Protein AF-A0A6B3EDQ1-F1 (afdb_monomer_lite)

Structure (mmCIF, N/CA/C/O backbone):
data_AF-A0A6B3EDQ1-F1
#
_entry.id   AF-A0A6B3EDQ1-F1
#
loop_
_atom_site.group_PDB
_atom_site.id
_atom_site.type_symbol
_atom_site.label_atom_id
_atom_site.label_alt_id
_atom_site.label_comp_id
_atom_site.label_asym_id
_atom_site.label_entity_id
_atom_site.label_seq_id
_atom_site.pdbx_PDB_ins_code
_atom_site.Cartn_x
_atom_site.Cartn_y
_atom_site.Cartn_z
_atom_site.occupancy
_atom_site.B_iso_or_equiv
_atom_site.auth_seq_id
_atom_site.auth_comp_id
_atom_site.auth_asym_id
_atom_site.auth_atom_id
_atom_site.pdbx_PDB_model_num
ATOM 1 N N . LEU A 1 1 ? -8.071 -18.255 2.597 1.00 83.38 1 LEU A N 1
ATOM 2 C CA . LEU A 1 1 ? -8.501 -16.974 3.202 1.00 83.38 1 LEU A CA 1
ATOM 3 C C . LEU A 1 1 ? -9.876 -16.562 2.682 1.00 83.38 1 LEU A C 1
ATOM 5 O O . LEU A 1 1 ? -10.800 -16.502 3.484 1.00 83.38 1 LEU A O 1
ATOM 9 N N . ASP A 1 2 ? -10.050 -16.434 1.362 1.00 86.31 2 ASP A N 1
ATOM 10 C CA . ASP A 1 2 ? -11.324 -16.039 0.723 1.00 86.31 2 ASP A CA 1
ATOM 11 C C . ASP A 1 2 ? -12.535 -16.873 1.160 1.00 86.31 2 ASP A C 1
ATOM 13 O O . ASP A 1 2 ? -13.516 -16.336 1.665 1.00 86.31 2 ASP A O 1
ATOM 17 N N . ALA A 1 3 ? -12.442 -18.205 1.060 1.00 88.69 3 ALA A N 1
ATOM 18 C CA . ALA A 1 3 ? -13.527 -19.121 1.434 1.00 88.69 3 ALA A CA 1
ATOM 19 C C . ALA A 1 3 ? -13.921 -19.057 2.924 1.00 88.69 3 ALA A C 1
ATOM 21 O O . ALA A 1 3 ? -14.949 -19.600 3.319 1.00 88.69 3 ALA A O 1
ATOM 22 N N . LYS A 1 4 ? -13.088 -18.432 3.763 1.00 91.50 4 LYS A N 1
ATOM 23 C CA . LYS A 1 4 ? -13.333 -18.237 5.196 1.00 91.50 4 LYS A CA 1
ATOM 24 C C . LYS A 1 4 ? -13.640 -16.779 5.547 1.00 91.50 4 LYS A C 1
ATOM 26 O O . LYS A 1 4 ? -13.808 -16.480 6.722 1.00 91.50 4 LYS A O 1
ATOM 31 N N . GLY A 1 5 ? -13.710 -15.884 4.558 1.00 87.56 5 GLY A N 1
ATOM 32 C CA . GLY A 1 5 ? -13.986 -14.463 4.770 1.00 87.56 5 GLY A CA 1
ATOM 33 C C . GLY A 1 5 ? -12.931 -13.741 5.612 1.00 87.56 5 GLY A C 1
ATOM 34 O O . GLY A 1 5 ? -13.238 -12.713 6.209 1.00 87.56 5 GLY A O 1
ATOM 35 N N . ALA A 1 6 ? -11.712 -14.282 5.696 1.00 90.56 6 ALA A N 1
ATOM 36 C CA . ALA A 1 6 ? -10.623 -13.634 6.416 1.00 90.56 6 ALA A CA 1
ATOM 37 C C . ALA A 1 6 ? -10.182 -12.369 5.664 1.00 90.56 6 ALA A C 1
ATOM 39 O O . ALA A 1 6 ? -10.028 -12.411 4.444 1.00 90.56 6 ALA A O 1
ATOM 40 N N . ALA A 1 7 ? -9.965 -11.268 6.387 1.00 92.62 7 ALA A N 1
ATOM 41 C CA . ALA A 1 7 ? -9.366 -10.058 5.829 1.00 92.62 7 ALA A CA 1
ATOM 42 C C . ALA A 1 7 ? -7.849 -10.246 5.691 1.00 92.62 7 ALA A C 1
ATOM 44 O O . ALA A 1 7 ? -7.201 -10.713 6.627 1.00 92.62 7 ALA A O 1
ATOM 45 N N . TYR A 1 8 ? -7.299 -9.897 4.532 1.00 94.31 8 TYR A N 1
ATOM 46 C CA . TYR A 1 8 ? -5.865 -9.935 4.256 1.00 94.31 8 TYR A CA 1
ATOM 47 C C . TYR A 1 8 ? -5.515 -8.933 3.153 1.00 94.31 8 TYR A C 1
ATOM 49 O O . TYR A 1 8 ? -6.356 -8.613 2.313 1.00 94.31 8 TYR A O 1
ATOM 57 N N . SER A 1 9 ? -4.268 -8.475 3.161 1.00 95.75 9 SER A N 1
ATOM 58 C CA . SER A 1 9 ? -3.612 -7.781 2.053 1.00 95.75 9 SER A CA 1
ATOM 59 C C . SER A 1 9 ? -2.452 -8.641 1.541 1.00 95.75 9 SER A C 1
ATOM 61 O O . SER A 1 9 ? -2.037 -9.594 2.204 1.00 95.75 9 SER A O 1
ATOM 63 N N . VAL A 1 10 ? -1.954 -8.332 0.346 1.00 96.25 10 VAL A N 1
ATOM 64 C CA . VAL A 1 10 ? -0.761 -8.955 -0.244 1.00 96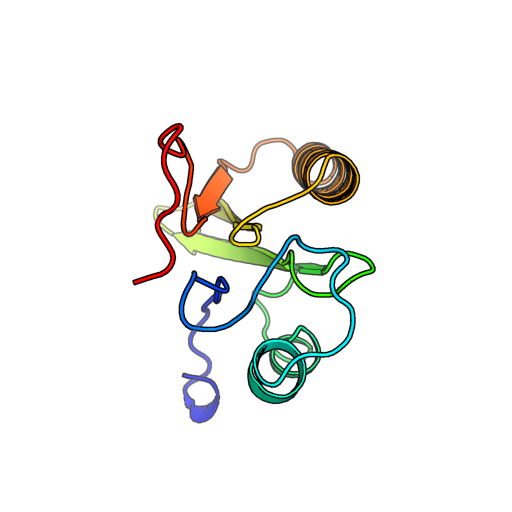.25 10 VAL A CA 1
ATOM 65 C C . VAL A 1 10 ? 0.096 -7.837 -0.828 1.00 96.25 10 VAL A C 1
ATOM 67 O O . VAL A 1 10 ? -0.443 -6.840 -1.308 1.00 96.25 10 VAL A O 1
ATOM 70 N N . VAL A 1 11 ? 1.409 -8.007 -0.746 1.00 96.88 11 VAL A N 1
ATOM 71 C CA . VAL A 1 11 ? 2.426 -7.122 -1.317 1.00 96.88 11 VAL A CA 1
ATOM 72 C C . VAL A 1 11 ? 3.269 -7.961 -2.272 1.00 96.88 11 VAL A C 1
ATOM 74 O O . VAL A 1 11 ? 3.583 -9.104 -1.938 1.00 96.88 11 VAL A O 1
ATOM 77 N N . ALA A 1 12 ? 3.612 -7.415 -3.440 1.00 96.25 12 ALA A N 1
ATOM 78 C CA . ALA A 1 12 ? 4.586 -8.038 -4.329 1.00 96.25 12 ALA A CA 1
ATOM 79 C C . ALA A 1 12 ? 5.987 -7.870 -3.739 1.00 96.25 12 ALA A C 1
ATOM 81 O O . ALA A 1 12 ? 6.303 -6.793 -3.233 1.00 96.25 12 ALA A O 1
ATOM 82 N N . GLY A 1 13 ? 6.811 -8.910 -3.814 1.00 94.81 13 GLY A N 1
ATOM 83 C CA . GLY A 1 13 ? 8.233 -8.851 -3.490 1.00 94.81 13 GLY A CA 1
ATOM 84 C C . GLY A 1 13 ? 9.137 -9.064 -4.696 1.00 94.81 13 GLY A C 1
ATOM 85 O O . GLY A 1 13 ? 8.671 -9.210 -5.831 1.00 94.81 13 GLY A O 1
ATOM 86 N N . ASN A 1 14 ? 10.438 -9.152 -4.423 1.00 92.81 14 ASN A N 1
ATOM 87 C CA . ASN A 1 14 ? 11.468 -9.344 -5.441 1.00 92.81 14 ASN A CA 1
ATOM 88 C C . ASN A 1 14 ? 11.330 -10.600 -6.297 1.00 92.81 14 ASN A C 1
ATOM 90 O O . ASN A 1 14 ? 11.649 -10.601 -7.483 1.00 92.81 14 ASN A O 1
ATOM 94 N N . HIS A 1 15 ? 10.761 -11.651 -5.721 1.00 94.62 15 HIS A N 1
ATOM 95 C CA . HIS A 1 15 ? 10.496 -12.900 -6.426 1.00 94.62 15 HIS A CA 1
ATOM 96 C C . HIS A 1 15 ? 9.149 -12.935 -7.171 1.00 94.62 15 HIS A C 1
ATOM 98 O O . HIS A 1 15 ? 8.883 -13.899 -7.890 1.00 94.62 15 HIS A O 1
ATOM 104 N N . ASP A 1 16 ? 8.293 -11.918 -7.025 1.00 95.94 16 ASP A N 1
ATOM 105 C CA . ASP A 1 16 ? 6.985 -11.860 -7.694 1.00 95.94 16 ASP A CA 1
ATOM 106 C C . ASP A 1 16 ? 7.007 -11.027 -8.983 1.00 95.94 16 ASP A C 1
ATOM 108 O O . ASP A 1 16 ? 6.229 -11.277 -9.913 1.00 95.94 16 ASP A O 1
ATOM 112 N N . VAL A 1 17 ? 7.846 -9.988 -9.016 1.00 95.31 17 VAL A N 1
ATOM 113 C CA . VAL A 1 17 ? 7.845 -8.932 -10.037 1.00 95.31 17 VAL A CA 1
ATOM 114 C C . VAL A 1 17 ? 9.252 -8.371 -10.253 1.00 95.31 17 VAL A C 1
ATOM 116 O O . VAL A 1 17 ? 10.144 -8.605 -9.457 1.00 95.31 17 VAL A O 1
ATOM 119 N N . THR A 1 18 ? 9.447 -7.592 -11.320 1.00 92.62 18 THR A N 1
ATOM 120 C CA . THR A 1 18 ? 10.695 -6.860 -11.610 1.00 92.62 18 THR A CA 1
ATOM 121 C C . THR A 1 18 ? 10.405 -5.382 -11.866 1.00 92.62 18 THR A C 1
ATOM 123 O O . THR A 1 18 ? 9.361 -5.060 -12.432 1.00 92.62 18 THR A O 1
ATOM 126 N N . GLY A 1 19 ? 11.333 -4.477 -11.552 1.00 93.12 19 GLY A N 1
ATOM 127 C CA . GLY A 1 19 ? 11.148 -3.034 -11.780 1.00 93.12 19 GLY A CA 1
ATOM 128 C C . GLY A 1 19 ? 10.287 -2.377 -10.699 1.00 93.12 19 GLY A C 1
ATOM 129 O O . GLY A 1 19 ? 10.326 -2.810 -9.553 1.00 93.12 19 GLY A O 1
ATOM 130 N N . ASP A 1 20 ? 9.490 -1.370 -11.053 1.00 94.81 20 ASP A N 1
ATOM 131 C CA . ASP A 1 20 ? 8.637 -0.581 -10.143 1.00 94.81 20 ASP A CA 1
ATOM 132 C C . ASP A 1 20 ? 7.134 -0.745 -10.432 1.00 94.81 20 ASP A C 1
ATOM 134 O O . ASP A 1 20 ? 6.744 -1.438 -11.375 1.00 94.81 20 ASP A O 1
ATOM 138 N N . ASP A 1 21 ? 6.272 -0.129 -9.624 1.00 96.50 21 ASP A N 1
ATOM 139 C CA . ASP A 1 21 ? 4.811 -0.251 -9.745 1.00 96.50 21 ASP A CA 1
ATOM 140 C C . ASP A 1 21 ? 4.212 0.221 -11.093 1.00 96.50 21 ASP A C 1
ATOM 142 O O . ASP A 1 21 ? 3.010 0.069 -11.319 1.00 96.50 21 ASP A O 1
ATOM 146 N N . THR A 1 22 ? 5.023 0.707 -12.040 1.00 97.00 22 THR A N 1
ATOM 147 C CA . THR A 1 22 ? 4.608 1.073 -13.404 1.00 97.00 22 THR A CA 1
ATOM 148 C C . THR A 1 22 ? 4.824 -0.032 -14.445 1.00 97.00 22 THR A C 1
ATOM 150 O O . THR A 1 22 ? 4.409 0.117 -15.597 1.00 97.00 22 THR A O 1
ATOM 153 N N . ARG A 1 23 ? 5.385 -1.180 -14.043 1.00 96.19 23 ARG A N 1
ATOM 154 C CA . ARG A 1 23 ? 5.780 -2.326 -14.894 1.00 96.19 23 ARG A CA 1
ATOM 155 C C . ARG A 1 23 ? 4.680 -3.000 -15.739 1.00 96.19 23 ARG A C 1
ATOM 157 O O . ARG A 1 23 ? 4.972 -3.924 -16.494 1.00 96.19 23 ARG A O 1
ATOM 164 N N . GLY A 1 24 ? 3.420 -2.579 -15.637 1.00 97.06 24 GLY A N 1
ATOM 165 C CA . GLY A 1 24 ? 2.305 -3.153 -16.399 1.00 97.06 24 GLY A CA 1
ATOM 166 C C . GLY A 1 24 ? 1.786 -4.478 -15.830 1.00 97.06 24 GLY A C 1
ATOM 167 O O . GLY A 1 24 ? 1.868 -4.714 -14.629 1.00 97.06 24 GLY A O 1
ATOM 168 N N . ASP A 1 25 ? 1.188 -5.329 -16.670 1.00 96.75 25 ASP A N 1
ATOM 169 C CA . ASP A 1 25 ? 0.554 -6.586 -16.238 1.00 96.75 25 ASP A CA 1
ATOM 170 C C . ASP A 1 25 ? 1.583 -7.672 -15.875 1.00 96.75 25 ASP A C 1
ATOM 172 O O . ASP A 1 25 ? 2.509 -7.952 -16.634 1.00 96.75 25 ASP A O 1
ATOM 176 N N . THR A 1 26 ? 1.383 -8.342 -14.738 1.00 97.94 26 THR A N 1
ATOM 177 C CA . THR A 1 26 ? 2.257 -9.417 -14.237 1.00 97.94 2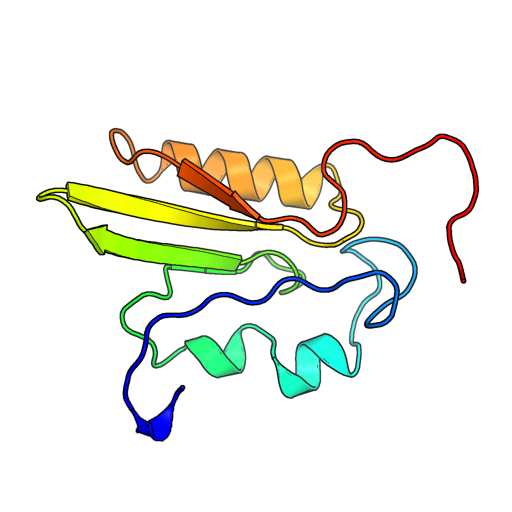6 THR A CA 1
ATOM 178 C C . THR A 1 26 ? 1.449 -10.637 -13.792 1.00 97.94 26 THR A C 1
ATOM 180 O O . THR A 1 26 ? 0.256 -10.526 -13.486 1.00 97.94 26 THR A O 1
ATOM 183 N N . PRO A 1 27 ? 2.075 -11.828 -13.693 1.00 97.69 27 PRO A N 1
ATOM 184 C CA . PRO A 1 27 ? 1.455 -12.978 -13.036 1.00 97.69 27 PRO A CA 1
ATOM 185 C C . PRO A 1 27 ? 0.938 -12.658 -11.624 1.00 97.69 27 PRO A C 1
ATOM 187 O O . PRO A 1 27 ? -0.141 -13.134 -11.260 1.00 97.69 27 PRO A O 1
ATOM 190 N N . TYR A 1 28 ? 1.650 -11.806 -10.876 1.00 97.56 28 TYR A N 1
ATOM 191 C CA . TYR A 1 28 ? 1.210 -11.279 -9.584 1.00 97.56 28 TYR A CA 1
ATOM 192 C C . TYR A 1 28 ? -0.164 -10.595 -9.693 1.00 97.56 28 TYR A C 1
ATOM 194 O O . TYR A 1 28 ? -1.127 -11.061 -9.080 1.00 97.56 28 TYR A O 1
ATOM 202 N N . LEU A 1 29 ? -0.320 -9.572 -10.548 1.00 97.56 29 LEU A N 1
ATOM 203 C CA . LEU A 1 29 ? -1.603 -8.863 -10.698 1.00 97.56 29 LEU A CA 1
ATOM 204 C C . LEU A 1 29 ? -2.739 -9.766 -11.186 1.00 97.56 29 LEU A C 1
ATOM 206 O O . LEU A 1 29 ? -3.885 -9.625 -10.745 1.00 97.56 29 LEU A O 1
ATOM 210 N N . ARG A 1 30 ? -2.451 -10.716 -12.080 1.00 97.06 30 ARG A N 1
ATOM 211 C CA . ARG A 1 30 ? -3.469 -11.661 -12.563 1.00 97.06 30 ARG A CA 1
ATOM 212 C C . ARG A 1 30 ? -3.959 -12.612 -11.467 1.00 97.06 30 ARG A C 1
ATOM 214 O O . ARG A 1 30 ? -5.114 -13.028 -11.519 1.00 97.06 30 ARG A O 1
ATOM 221 N N . THR A 1 31 ? -3.122 -12.921 -10.477 1.00 95.31 31 THR A N 1
ATOM 222 C CA . THR A 1 31 ? -3.409 -13.931 -9.442 1.00 95.31 31 THR A CA 1
ATOM 223 C C . THR A 1 31 ? -3.923 -13.321 -8.136 1.00 95.31 31 THR A C 1
ATOM 225 O O . THR A 1 31 ? -4.877 -13.827 -7.529 1.00 95.31 31 THR A O 1
ATOM 228 N N . VAL A 1 32 ? -3.289 -12.238 -7.691 1.00 94.81 32 VAL A N 1
ATOM 229 C CA . VAL A 1 32 ? -3.530 -11.584 -6.395 1.00 94.81 32 VAL A CA 1
ATOM 230 C C . VAL A 1 32 ? -3.776 -10.079 -6.517 1.00 94.81 32 VAL A C 1
ATOM 232 O O . VAL A 1 32 ? -3.831 -9.388 -5.507 1.00 94.81 32 VAL A O 1
ATOM 235 N N . GLY A 1 33 ? -3.999 -9.563 -7.729 1.00 95.69 33 GLY A N 1
ATOM 236 C CA . GLY A 1 33 ? -4.354 -8.161 -7.933 1.00 95.69 33 GLY A CA 1
ATOM 237 C C . GLY A 1 33 ? -5.755 -7.778 -7.418 1.00 95.69 33 GLY A C 1
ATOM 238 O O . GLY A 1 33 ? -6.540 -8.628 -6.976 1.00 95.69 33 GLY A O 1
ATOM 239 N N . PRO A 1 34 ? -6.133 -6.492 -7.547 1.00 96.69 34 PRO A N 1
ATOM 240 C CA . PRO A 1 34 ? -7.296 -5.891 -6.882 1.00 96.69 34 PRO A CA 1
ATOM 241 C C . PRO A 1 34 ? -8.631 -6.596 -7.134 1.00 96.69 34 PRO A C 1
ATOM 243 O O . PRO A 1 34 ? -9.497 -6.630 -6.261 1.00 96.69 34 PRO A O 1
ATOM 246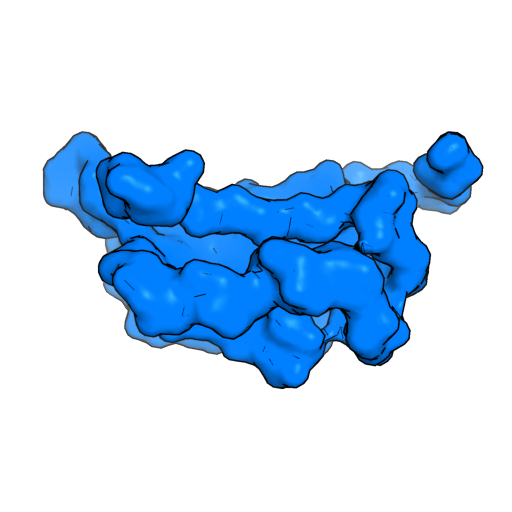 N N . ARG A 1 35 ? -8.798 -7.216 -8.313 1.00 94.94 35 ARG A N 1
ATOM 247 C CA . ARG A 1 35 ? -10.006 -7.982 -8.669 1.00 94.94 35 ARG A CA 1
ATOM 248 C C . ARG A 1 35 ? -10.363 -9.029 -7.614 1.00 94.94 35 ARG A C 1
ATOM 250 O O . ARG A 1 35 ? -11.548 -9.215 -7.334 1.00 94.94 35 ARG A O 1
ATOM 257 N N . ARG A 1 36 ? -9.358 -9.653 -6.993 1.00 93.75 36 ARG A N 1
ATOM 258 C CA . ARG A 1 36 ? -9.529 -10.654 -5.934 1.00 93.75 36 ARG A CA 1
ATOM 259 C C . ARG A 1 36 ? -10.212 -10.088 -4.686 1.00 93.75 36 ARG A C 1
ATOM 261 O O . ARG A 1 36 ? -10.987 -10.788 -4.042 1.00 93.75 36 ARG A O 1
ATOM 268 N N . PHE A 1 37 ? -9.970 -8.815 -4.384 1.00 95.31 37 PHE A N 1
ATOM 269 C CA . PHE A 1 37 ? -10.435 -8.150 -3.168 1.00 95.31 37 PHE A CA 1
ATOM 270 C C . PHE A 1 37 ? -11.759 -7.401 -3.334 1.00 95.31 37 PHE A C 1
ATOM 272 O O . PHE A 1 37 ? -12.332 -6.971 -2.342 1.00 95.31 37 PHE A O 1
ATOM 279 N N . THR A 1 38 ? -12.311 -7.301 -4.547 1.00 91.31 38 THR A N 1
ATOM 280 C CA . THR A 1 38 ? -13.569 -6.568 -4.823 1.00 91.31 38 THR A CA 1
ATOM 281 C C . THR A 1 38 ? -14.772 -7.011 -3.981 1.00 91.31 38 THR A C 1
ATOM 283 O O . THR A 1 38 ? -15.715 -6.246 -3.804 1.00 91.31 38 THR A O 1
ATOM 286 N N . ARG A 1 39 ? -14.757 -8.243 -3.454 1.00 92.06 39 ARG A N 1
ATOM 287 C CA . ARG A 1 39 ? -15.797 -8.787 -2.560 1.00 92.06 39 ARG A CA 1
ATOM 288 C C . ARG A 1 39 ? -15.401 -8.786 -1.081 1.00 92.06 39 ARG A C 1
ATOM 290 O O . ARG A 1 39 ? -16.215 -9.154 -0.234 1.00 92.06 39 ARG A O 1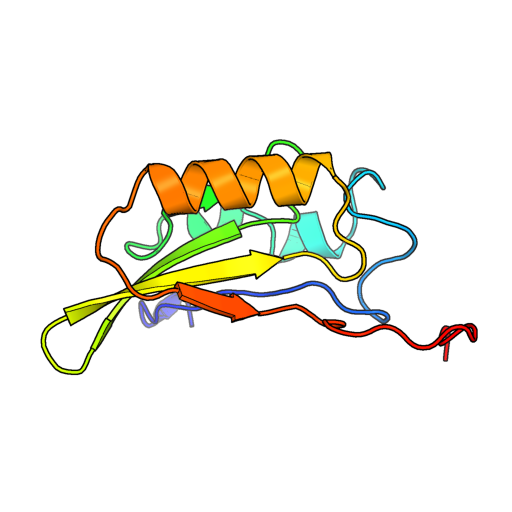
ATOM 297 N N . ALA A 1 40 ? -14.162 -8.426 -0.757 1.00 94.44 40 ALA A N 1
ATOM 298 C CA . ALA A 1 40 ? -13.679 -8.381 0.612 1.00 94.44 40 ALA A CA 1
ATOM 299 C C . ALA A 1 40 ? -14.197 -7.114 1.299 1.00 94.44 40 ALA A C 1
ATOM 301 O O . ALA A 1 40 ? -13.983 -6.005 0.823 1.00 94.44 40 ALA A O 1
ATOM 302 N N . LYS A 1 41 ? -14.830 -7.271 2.467 1.00 94.44 41 LYS A N 1
ATOM 303 C CA . LYS A 1 41 ? -15.315 -6.133 3.272 1.00 94.44 41 LYS A CA 1
ATOM 304 C C . LYS A 1 41 ? -14.192 -5.207 3.743 1.00 94.44 41 LYS A C 1
ATOM 306 O O . LYS A 1 41 ? -14.465 -4.070 4.104 1.00 94.44 41 LYS A O 1
ATOM 311 N N . SER A 1 42 ? -12.964 -5.718 3.797 1.00 96.56 42 SER A N 1
ATOM 312 C CA . SER A 1 42 ? -11.790 -4.939 4.165 1.00 96.56 42 SER A CA 1
ATOM 313 C C . SER A 1 42 ? -11.292 -4.053 3.032 1.00 96.56 42 SER A C 1
ATOM 315 O O . SER A 1 42 ? -10.584 -3.102 3.321 1.00 96.56 42 SER A O 1
ATOM 317 N N . PHE A 1 43 ? -11.611 -4.342 1.769 1.00 97.94 43 PHE A N 1
ATOM 318 C CA . PHE A 1 43 ? -11.001 -3.654 0.636 1.00 97.94 43 PHE A CA 1
ATOM 319 C C . PHE A 1 43 ? -11.507 -2.214 0.521 1.00 97.94 43 PHE A C 1
ATOM 321 O O . PHE A 1 43 ? -12.706 -1.978 0.385 1.00 97.94 43 PHE A O 1
ATOM 328 N N . VAL A 1 44 ? -10.580 -1.259 0.568 1.00 98.19 44 VAL A N 1
ATOM 329 C CA . VAL A 1 44 ? -10.859 0.172 0.382 1.00 98.19 44 VAL A CA 1
ATOM 330 C C . VAL A 1 44 ? -10.665 0.558 -1.077 1.00 98.19 44 VAL A C 1
ATOM 332 O O . VAL A 1 44 ? -11.492 1.262 -1.651 1.00 98.19 44 VAL A O 1
ATOM 335 N N . GLY A 1 45 ? -9.579 0.093 -1.690 1.00 98.31 45 GLY A N 1
ATOM 336 C CA . GLY A 1 45 ? -9.269 0.418 -3.072 1.00 98.31 45 GLY A CA 1
ATOM 337 C C . GLY A 1 45 ? -7.863 0.012 -3.477 1.00 98.31 45 GLY A C 1
ATOM 338 O O . GLY A 1 45 ? -7.079 -0.499 -2.676 1.00 98.31 45 GLY A O 1
ATOM 339 N N . ALA A 1 46 ? -7.563 0.257 -4.745 1.00 98.50 46 ALA A N 1
ATOM 340 C CA . ALA A 1 46 ? -6.239 0.115 -5.323 1.00 98.50 46 ALA A CA 1
ATOM 341 C C . ALA A 1 46 ? -5.902 1.365 -6.134 1.00 98.50 46 ALA A C 1
ATOM 343 O O . ALA A 1 46 ? -6.806 2.109 -6.535 1.00 98.50 46 ALA A O 1
ATOM 344 N N . ASP A 1 47 ? -4.619 1.593 -6.370 1.00 98.38 47 ASP A N 1
ATOM 345 C CA . ASP A 1 47 ? -4.182 2.611 -7.312 1.00 98.38 47 ASP A CA 1
ATOM 346 C C . ASP A 1 47 ? -4.462 2.193 -8.768 1.00 98.38 47 ASP A C 1
ATOM 348 O O . ASP A 1 47 ? -5.027 1.135 -9.061 1.00 98.38 47 ASP A O 1
ATOM 352 N N . ARG A 1 48 ? -4.100 3.065 -9.713 1.00 97.56 48 ARG A N 1
ATOM 353 C CA . ARG A 1 48 ? -4.372 2.845 -11.141 1.00 97.56 48 ARG A CA 1
ATOM 354 C C . ARG A 1 48 ? -3.588 1.663 -11.720 1.00 97.56 48 ARG A C 1
ATOM 356 O O . ARG A 1 48 ? -4.034 1.084 -12.708 1.00 97.56 48 ARG A O 1
ATOM 363 N N . THR A 1 49 ? -2.430 1.340 -11.150 1.00 97.69 49 THR A N 1
ATOM 364 C CA . THR A 1 49 ? -1.581 0.229 -11.605 1.00 97.69 49 THR A CA 1
ATOM 365 C C . THR A 1 49 ? -2.059 -1.099 -11.013 1.00 97.69 49 THR A C 1
ATOM 367 O O . THR A 1 49 ? -1.920 -2.147 -11.639 1.00 97.69 49 THR A O 1
ATOM 370 N N . GLY A 1 50 ? -2.703 -1.046 -9.845 1.00 98.06 50 GLY A N 1
ATOM 371 C CA . GLY A 1 50 ? -3.228 -2.187 -9.113 1.00 98.06 50 GLY A CA 1
ATOM 372 C C . GLY A 1 50 ? -2.205 -2.848 -8.193 1.00 98.06 50 GLY A C 1
ATOM 373 O O . GLY A 1 50 ? -2.557 -3.827 -7.533 1.00 98.06 50 GLY A O 1
ATOM 374 N N . TYR A 1 51 ? -0.970 -2.343 -8.144 1.00 98.31 51 TYR A N 1
ATOM 375 C CA . TYR A 1 51 ? 0.085 -2.876 -7.282 1.00 98.31 51 TYR A CA 1
ATOM 376 C C . TYR A 1 51 ? -0.017 -2.365 -5.848 1.00 98.31 51 TYR A C 1
ATOM 378 O O . TYR A 1 51 ? 0.342 -3.088 -4.921 1.00 98.31 51 TYR A O 1
ATOM 386 N N . ASN A 1 52 ? -0.577 -1.169 -5.657 1.00 98.56 52 ASN A N 1
ATOM 387 C CA . ASN A 1 52 ? -0.784 -0.592 -4.338 1.00 98.56 52 ASN A CA 1
ATOM 388 C C . ASN A 1 52 ? -2.249 -0.779 -3.922 1.00 98.56 52 ASN A C 1
ATOM 390 O O . ASN A 1 52 ? -3.166 -0.425 -4.667 1.00 98.56 52 ASN A O 1
ATOM 394 N N . THR A 1 53 ? -2.496 -1.343 -2.735 1.00 98.69 53 THR A N 1
ATOM 395 C CA . THR A 1 53 ? -3.860 -1.568 -2.221 1.00 98.69 53 THR A CA 1
ATOM 396 C C . THR A 1 53 ? -4.041 -1.077 -0.792 1.00 98.69 53 THR A C 1
ATOM 398 O O . THR A 1 53 ? -3.109 -1.044 0.009 1.00 98.69 53 THR A O 1
ATOM 401 N N . ALA A 1 54 ? -5.270 -0.679 -0.474 1.00 98.75 54 ALA A N 1
ATOM 402 C CA . ALA A 1 54 ? -5.668 -0.194 0.835 1.00 98.75 54 ALA A CA 1
ATOM 403 C C . ALA A 1 54 ? -6.775 -1.078 1.403 1.00 98.75 54 ALA A C 1
ATOM 405 O O . ALA A 1 54 ? -7.716 -1.461 0.698 1.00 98.75 54 ALA A O 1
ATOM 406 N N . HIS A 1 55 ? -6.672 -1.380 2.695 1.00 98.50 55 HIS A N 1
ATOM 407 C CA . HIS A 1 55 ? -7.634 -2.205 3.415 1.00 98.50 55 HIS A CA 1
ATOM 408 C C . HIS A 1 55 ? -7.932 -1.633 4.797 1.00 98.50 55 HIS A C 1
ATOM 410 O O . HIS A 1 55 ? -7.088 -0.980 5.399 1.00 98.50 55 HIS A O 1
ATOM 416 N N . VAL A 1 56 ? -9.111 -1.919 5.340 1.00 98.19 56 VAL A N 1
ATOM 417 C CA . VAL A 1 56 ? -9.494 -1.563 6.708 1.00 98.19 56 VAL A CA 1
ATOM 418 C C . VAL A 1 56 ? -9.924 -2.802 7.479 1.00 98.19 56 VAL A C 1
ATOM 420 O O . VAL A 1 56 ? -10.661 -3.653 6.981 1.00 98.19 56 VAL A O 1
ATOM 423 N N . PHE A 1 57 ? -9.496 -2.882 8.737 1.00 96.31 57 PHE A N 1
ATOM 424 C CA . PHE A 1 57 ? -9.995 -3.873 9.687 1.00 96.31 57 PHE A CA 1
ATOM 425 C C . PHE A 1 57 ? -10.222 -3.250 11.067 1.00 96.31 57 PHE A C 1
ATOM 427 O O . PHE A 1 57 ? -9.715 -2.171 11.377 1.00 96.31 57 PHE A O 1
ATOM 434 N N . ARG A 1 58 ? -11.012 -3.929 11.909 1.00 96.00 58 ARG A N 1
ATOM 435 C CA . ARG A 1 58 ? -11.297 -3.503 13.285 1.00 96.00 58 ARG A CA 1
ATOM 436 C C . ARG A 1 58 ? -10.613 -4.436 14.275 1.00 96.00 58 ARG A C 1
ATOM 438 O O . ARG A 1 58 ? -10.857 -5.638 14.257 1.00 96.00 58 ARG A O 1
ATOM 445 N N . ALA A 1 59 ? -9.803 -3.870 15.160 1.00 95.69 59 ALA A N 1
ATOM 446 C CA . ALA A 1 59 ? -9.131 -4.583 16.240 1.00 95.69 59 ALA A CA 1
ATOM 447 C C . ALA A 1 59 ? -8.857 -3.631 17.407 1.00 95.69 59 ALA A C 1
ATOM 449 O O . ALA A 1 59 ? -8.736 -2.421 17.211 1.00 95.69 59 ALA A O 1
ATOM 450 N N . ALA A 1 60 ? -8.775 -4.172 18.627 1.00 96.25 60 ALA A N 1
ATOM 451 C CA . ALA A 1 60 ? -8.525 -3.391 19.844 1.00 96.25 60 ALA A CA 1
ATOM 452 C C . ALA A 1 60 ? -9.460 -2.165 19.988 1.00 96.25 60 ALA A C 1
ATOM 454 O O . ALA A 1 60 ? -9.034 -1.067 20.331 1.00 96.25 60 ALA A O 1
ATOM 455 N N . GLY A 1 61 ? -10.747 -2.335 19.656 1.00 96.94 61 GLY A N 1
ATOM 456 C CA . GLY A 1 61 ? -11.760 -1.282 19.789 1.00 96.94 61 GLY A CA 1
ATOM 457 C C . GLY A 1 61 ? -11.713 -0.163 18.739 1.00 96.94 61 GLY A C 1
ATOM 458 O O . GLY A 1 61 ? -12.559 0.732 18.791 1.00 96.94 61 GLY A O 1
ATOM 459 N N . ARG A 1 62 ? -10.807 -0.213 17.752 1.00 97.25 62 ARG A N 1
ATOM 460 C CA . ARG A 1 62 ? -10.664 0.824 16.715 1.00 97.25 62 ARG A CA 1
ATOM 461 C C . ARG A 1 62 ? -10.508 0.256 15.306 1.00 97.25 62 ARG A C 1
ATOM 463 O O . ARG A 1 62 ? -10.255 -0.934 15.131 1.00 97.25 62 ARG A O 1
ATOM 470 N N . SER A 1 63 ? -10.680 1.121 14.312 1.00 97.94 63 SER A N 1
ATOM 471 C CA . SER A 1 63 ? -10.371 0.814 12.914 1.00 97.94 63 SER A CA 1
ATOM 472 C C . SER A 1 63 ? -8.908 1.128 12.613 1.00 97.94 63 SER A C 1
ATOM 474 O O . SER A 1 63 ? -8.367 2.105 13.135 1.00 97.94 63 SER A O 1
ATOM 476 N N . TRP A 1 64 ? -8.305 0.298 11.773 1.00 98.50 64 TRP A N 1
ATOM 477 C CA . TRP A 1 64 ? -6.934 0.408 11.291 1.00 98.50 64 TRP A CA 1
ATOM 478 C C . TRP A 1 64 ? -6.950 0.458 9.771 1.00 98.50 64 TRP A C 1
ATOM 480 O O . TRP A 1 64 ? -7.682 -0.316 9.150 1.00 98.50 64 TRP A O 1
ATOM 490 N N . LEU A 1 65 ? -6.139 1.342 9.198 1.00 98.81 65 LEU A N 1
ATOM 491 C CA . LEU A 1 65 ? -5.858 1.376 7.769 1.00 98.81 65 LEU A CA 1
ATOM 492 C C . LEU A 1 65 ? -4.597 0.547 7.505 1.00 98.81 65 LEU A C 1
ATOM 494 O O . LEU A 1 65 ? -3.583 0.741 8.167 1.00 98.81 65 LEU A O 1
ATOM 498 N N . VAL A 1 66 ? -4.655 -0.363 6.542 1.00 98.62 66 VAL A N 1
ATOM 499 C CA . VAL A 1 66 ? -3.512 -1.131 6.045 1.00 98.62 66 VAL A CA 1
ATOM 500 C C . VAL A 1 66 ? -3.212 -0.670 4.630 1.00 98.62 66 VAL A C 1
ATOM 502 O O . VAL A 1 66 ? -4.077 -0.756 3.759 1.00 98.62 66 VAL A O 1
ATOM 505 N N . LEU A 1 67 ? -1.988 -0.207 4.407 1.00 98.75 67 LEU A N 1
ATOM 506 C CA . LEU A 1 67 ? -1.449 0.075 3.084 1.00 98.75 67 LEU A CA 1
ATOM 507 C C . LEU A 1 67 ? -0.501 -1.056 2.693 1.00 98.75 67 LEU A C 1
ATOM 509 O O . LEU A 1 67 ? 0.455 -1.349 3.409 1.00 98.75 67 LEU A O 1
ATOM 513 N N . ALA A 1 68 ? -0.785 -1.695 1.567 1.00 98.25 68 ALA A N 1
ATOM 514 C CA . ALA A 1 68 ? 0.090 -2.658 0.920 1.00 98.25 68 ALA A CA 1
ATOM 515 C C . ALA A 1 68 ? 0.694 -1.979 -0.302 1.00 98.25 68 ALA A C 1
ATOM 517 O O . ALA A 1 68 ? -0.003 -1.797 -1.303 1.00 98.25 68 ALA A O 1
ATOM 518 N N . LEU A 1 69 ? 1.941 -1.538 -0.156 1.00 98.12 69 LEU A N 1
ATOM 519 C CA . LEU A 1 69 ? 2.690 -0.833 -1.184 1.00 98.12 69 LEU A CA 1
ATOM 520 C C . LEU A 1 69 ? 3.659 -1.790 -1.874 1.00 98.12 69 LEU A C 1
ATOM 522 O O . LEU A 1 69 ? 4.192 -2.709 -1.253 1.00 98.12 69 LEU A O 1
ATOM 526 N N . ASP A 1 70 ? 3.846 -1.582 -3.166 1.00 96.75 70 ASP A N 1
ATOM 527 C CA . ASP A 1 70 ? 4.650 -2.426 -4.038 1.00 96.75 70 ASP A CA 1
ATOM 528 C C . ASP A 1 70 ? 6.154 -2.441 -3.685 1.00 96.75 70 ASP A C 1
ATOM 530 O O . ASP A 1 70 ? 6.665 -1.480 -3.105 1.00 96.75 70 ASP A O 1
ATOM 534 N N . TRP A 1 71 ? 6.871 -3.503 -4.095 1.00 92.88 71 TRP A N 1
ATOM 535 C CA . TRP A 1 71 ? 8.317 -3.696 -3.881 1.00 92.88 71 TRP A CA 1
ATOM 536 C C . TRP A 1 71 ? 9.181 -2.495 -4.292 1.00 92.88 71 TRP A C 1
ATOM 538 O O . TRP A 1 71 ? 10.189 -2.220 -3.652 1.00 92.88 71 TRP A O 1
ATOM 548 N N . ARG A 1 72 ? 8.778 -1.716 -5.297 1.00 92.50 72 ARG A N 1
ATOM 549 C CA . ARG A 1 72 ? 9.435 -0.445 -5.634 1.00 92.50 72 ARG A CA 1
ATOM 550 C C . ARG A 1 72 ? 8.365 0.569 -6.005 1.00 92.50 72 ARG A C 1
ATOM 552 O O . ARG A 1 72 ? 8.092 0.819 -7.173 1.00 92.50 72 ARG A O 1
ATOM 559 N N . THR A 1 73 ? 7.704 1.096 -4.981 1.00 95.19 73 THR A N 1
ATOM 560 C CA . THR A 1 73 ? 6.620 2.074 -5.138 1.00 95.19 73 THR A CA 1
ATOM 561 C C . THR A 1 73 ? 7.156 3.388 -5.709 1.00 95.19 73 THR A C 1
ATOM 563 O O . THR A 1 73 ? 8.144 3.929 -5.208 1.00 95.19 73 THR A O 1
ATOM 566 N N . THR A 1 74 ? 6.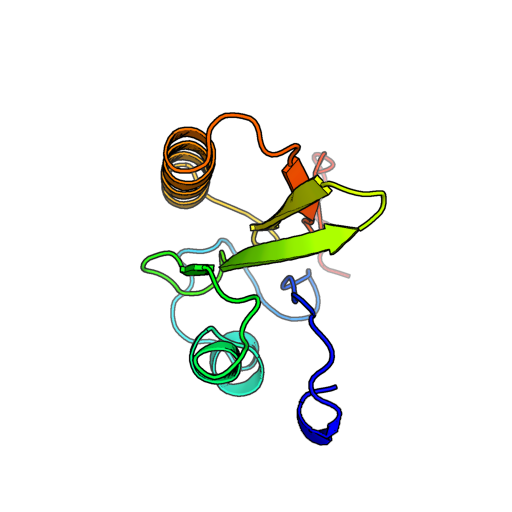510 3.917 -6.749 1.00 96.06 74 THR A N 1
ATOM 567 C CA . THR A 1 74 ? 6.900 5.202 -7.353 1.00 96.06 74 THR A CA 1
ATOM 568 C C . THR A 1 74 ? 6.275 6.389 -6.621 1.00 96.06 74 THR A C 1
ATOM 570 O O . THR A 1 74 ? 5.387 6.243 -5.779 1.00 96.06 74 THR A O 1
ATOM 573 N N . GLU A 1 75 ? 6.673 7.612 -6.985 1.00 96.88 75 GLU A N 1
ATOM 574 C CA . GLU A 1 75 ? 6.030 8.836 -6.485 1.00 96.88 75 GLU A CA 1
ATOM 575 C C . GLU A 1 75 ? 4.511 8.850 -6.724 1.00 96.88 75 GLU A C 1
ATOM 577 O O . GLU A 1 75 ? 3.762 9.352 -5.886 1.00 96.88 75 GLU A O 1
ATOM 582 N N . GLN A 1 76 ? 4.030 8.261 -7.829 1.00 97.88 76 GLN A N 1
ATOM 583 C CA . GLN A 1 76 ? 2.594 8.126 -8.090 1.00 97.88 76 GLN A CA 1
ATOM 584 C C . GLN A 1 76 ? 1.920 7.220 -7.051 1.00 97.88 76 GLN A C 1
ATOM 586 O O . GLN A 1 76 ? 0.853 7.577 -6.542 1.00 97.88 76 GLN A O 1
ATOM 591 N N . GLY A 1 77 ? 2.532 6.079 -6.728 1.00 98.00 77 GLY A N 1
ATOM 592 C CA . GLY A 1 77 ? 2.040 5.174 -5.693 1.00 98.00 77 GLY A CA 1
ATOM 593 C C . GLY A 1 77 ? 2.030 5.836 -4.313 1.00 98.00 77 GLY A C 1
ATOM 594 O O . GLY A 1 77 ? 1.024 5.773 -3.602 1.00 98.00 77 GLY A O 1
ATOM 595 N N . PHE A 1 78 ? 3.087 6.578 -3.965 1.00 97.81 78 PHE A N 1
ATOM 596 C CA . PHE A 1 78 ? 3.141 7.339 -2.712 1.00 97.81 78 PHE A CA 1
ATOM 597 C C . PHE A 1 78 ? 2.105 8.465 -2.648 1.00 97.81 78 PHE A C 1
ATOM 599 O O . PHE A 1 78 ? 1.455 8.634 -1.617 1.00 97.81 78 PHE A O 1
ATOM 606 N N . ALA A 1 79 ? 1.890 9.204 -3.738 1.00 98.69 79 ALA A N 1
ATOM 607 C CA . ALA A 1 79 ? 0.861 10.241 -3.800 1.00 98.69 79 ALA A CA 1
ATOM 608 C C . ALA A 1 79 ? -0.551 9.654 -3.646 1.00 98.69 79 ALA A C 1
ATOM 610 O O . ALA A 1 79 ? -1.404 10.232 -2.969 1.00 98.69 79 ALA A O 1
ATOM 611 N N . TRP A 1 80 ? -0.800 8.482 -4.234 1.00 98.75 80 TRP A N 1
ATOM 612 C CA . TRP A 1 80 ? -2.047 7.752 -4.023 1.00 98.75 80 TRP A CA 1
ATOM 613 C C . TRP A 1 80 ? -2.207 7.320 -2.557 1.00 98.75 80 TRP A C 1
ATOM 615 O O . TRP A 1 80 ? -3.265 7.550 -1.967 1.00 98.75 80 TRP A O 1
ATOM 625 N N . ALA A 1 81 ? -1.158 6.760 -1.949 1.00 98.56 81 ALA A N 1
ATOM 626 C CA . ALA A 1 81 ? -1.164 6.328 -0.554 1.00 98.56 81 ALA A CA 1
ATOM 627 C C . ALA A 1 81 ? -1.435 7.498 0.408 1.00 98.56 81 ALA A C 1
ATOM 629 O O . ALA A 1 81 ? -2.281 7.384 1.296 1.00 98.56 81 ALA A O 1
ATOM 630 N N . ASP A 1 82 ? -0.789 8.647 0.193 1.00 98.62 82 ASP A N 1
ATOM 631 C CA . ASP A 1 82 ? -1.055 9.891 0.924 1.00 98.62 82 ASP A CA 1
ATOM 632 C C . ASP A 1 82 ? -2.521 10.338 0.779 1.00 98.62 82 ASP A C 1
ATOM 634 O O . ASP A 1 82 ? -3.172 10.690 1.766 1.00 98.62 82 ASP A O 1
ATOM 638 N N . GLY A 1 83 ? -3.089 10.233 -0.427 1.00 98.81 83 GLY A N 1
ATOM 639 C CA . GLY A 1 83 ? -4.511 10.474 -0.670 1.00 98.81 83 GLY A CA 1
ATOM 640 C C . GLY A 1 83 ? -5.429 9.566 0.157 1.00 98.81 83 GLY A C 1
ATOM 641 O O . GLY A 1 83 ? -6.391 10.050 0.758 1.00 98.81 83 GLY A O 1
ATOM 642 N N . ILE A 1 84 ? -5.117 8.269 0.248 1.00 98.75 84 ILE A N 1
ATOM 643 C CA . ILE A 1 84 ? -5.869 7.315 1.080 1.00 98.75 84 ILE A CA 1
ATOM 644 C C . ILE A 1 84 ? -5.768 7.678 2.567 1.00 98.75 84 ILE A C 1
ATOM 646 O O . ILE A 1 84 ? -6.784 7.678 3.265 1.00 98.75 84 ILE A O 1
ATOM 650 N N . ILE A 1 85 ? -4.576 8.032 3.058 1.00 98.75 85 ILE A N 1
ATOM 651 C CA . ILE A 1 85 ? -4.377 8.448 4.456 1.00 98.75 85 ILE A CA 1
ATOM 652 C C . ILE A 1 85 ? -5.222 9.690 4.765 1.00 98.75 85 ILE A C 1
ATOM 654 O O . ILE A 1 85 ? -5.951 9.715 5.759 1.00 98.75 85 ILE A O 1
ATOM 658 N N . LYS A 1 86 ? -5.188 10.703 3.890 1.00 98.69 86 LYS A N 1
ATOM 659 C CA . LYS A 1 86 ? -5.984 11.934 4.031 1.00 98.69 86 LYS A CA 1
ATOM 660 C C . LYS A 1 86 ? -7.490 11.675 3.987 1.00 98.69 86 LYS A C 1
ATOM 662 O O . LYS A 1 86 ? -8.238 12.356 4.683 1.00 98.69 86 LYS A O 1
ATOM 667 N N . ALA A 1 87 ? -7.937 10.689 3.209 1.00 98.56 87 ALA A N 1
ATOM 668 C CA . ALA A 1 87 ? -9.341 10.290 3.135 1.00 98.56 87 ALA A CA 1
ATOM 669 C C . ALA A 1 87 ? -9.829 9.525 4.381 1.00 98.56 87 ALA A C 1
ATOM 671 O O . ALA A 1 87 ? -11.039 9.373 4.571 1.00 98.56 87 ALA A O 1
ATOM 672 N N . HIS A 1 88 ? -8.924 9.037 5.236 1.00 98.19 88 HIS A N 1
ATOM 673 C CA . HIS A 1 88 ? -9.241 8.262 6.442 1.00 98.19 88 HIS A CA 1
ATOM 674 C C . HIS A 1 88 ? -8.639 8.889 7.711 1.00 98.19 88 HIS A C 1
ATOM 676 O O . HIS A 1 88 ? -7.886 8.233 8.443 1.00 98.19 88 HIS A O 1
ATOM 682 N N . PRO A 1 89 ? -8.985 10.156 8.019 1.00 96.69 89 PRO A N 1
ATOM 683 C CA . PRO A 1 89 ? -8.415 10.856 9.160 1.00 96.69 89 PRO A CA 1
ATOM 684 C C . PRO A 1 89 ? -8.744 10.131 10.476 1.00 96.69 89 PRO A C 1
ATOM 686 O O . PRO A 1 89 ? -9.874 9.706 10.714 1.00 96.69 89 PRO A O 1
ATOM 689 N N . GLY A 1 90 ? -7.744 9.991 11.352 1.00 95.06 90 GLY A N 1
ATOM 690 C CA . GLY A 1 90 ? -7.893 9.391 12.687 1.00 95.06 90 GLY A CA 1
ATOM 691 C C . GLY A 1 90 ? -7.749 7.863 12.754 1.00 95.06 90 GLY A C 1
ATOM 692 O O . GLY A 1 90 ? -7.711 7.302 13.858 1.00 95.06 90 GLY A O 1
ATOM 693 N N . MET A 1 91 ? -7.620 7.178 11.614 1.00 98.25 91 MET A N 1
ATOM 694 C CA . MET A 1 91 ? -7.221 5.769 11.588 1.00 98.25 91 MET A CA 1
ATOM 695 C C . MET A 1 91 ? -5.691 5.664 11.666 1.00 98.25 91 MET A C 1
ATOM 697 O O . MET A 1 91 ? -5.007 6.286 10.856 1.00 98.25 91 MET A O 1
ATOM 701 N N . PRO A 1 92 ? -5.116 4.888 12.604 1.00 98.50 92 PRO A N 1
ATOM 702 C CA . PRO A 1 92 ? -3.701 4.561 12.539 1.00 98.50 92 PRO A CA 1
ATOM 703 C C . PRO A 1 92 ? -3.427 3.706 11.310 1.00 98.50 92 PRO A C 1
ATOM 705 O O . PRO A 1 92 ? -4.256 2.874 10.922 1.00 98.50 92 PRO A O 1
ATOM 708 N N . VAL A 1 93 ? -2.243 3.900 10.745 1.00 98.50 93 VAL A N 1
ATOM 709 C CA . VAL A 1 93 ? -1.822 3.258 9.506 1.00 98.50 93 VAL A CA 1
ATOM 710 C C . VAL A 1 93 ? -0.802 2.172 9.818 1.00 98.50 93 VAL A C 1
ATOM 712 O O . VAL A 1 93 ? 0.169 2.411 10.532 1.00 98.50 93 VAL A O 1
ATOM 715 N N . ILE A 1 94 ? -1.025 0.986 9.266 1.00 98.38 94 ILE A N 1
ATOM 716 C CA . ILE A 1 94 ? -0.031 -0.074 9.141 1.00 98.38 94 ILE A CA 1
ATOM 717 C C . ILE A 1 94 ? 0.429 -0.057 7.687 1.00 98.38 94 ILE A C 1
ATOM 719 O O . ILE A 1 94 ? -0.378 -0.266 6.783 1.00 98.38 94 ILE A O 1
ATOM 723 N N . LEU A 1 95 ? 1.712 0.206 7.464 1.00 97.50 95 LEU A N 1
ATOM 724 C CA . LEU A 1 95 ? 2.324 0.119 6.144 1.00 97.50 95 LEU A CA 1
ATOM 725 C C . LEU A 1 95 ? 3.025 -1.230 6.012 1.00 97.50 95 LEU A C 1
ATOM 727 O O . LEU A 1 95 ? 3.797 -1.627 6.882 1.00 97.50 95 LEU A O 1
ATOM 731 N N . THR A 1 96 ? 2.743 -1.916 4.914 1.00 97.56 96 THR A N 1
ATOM 732 C CA . THR A 1 96 ? 3.423 -3.138 4.493 1.00 97.56 96 THR A CA 1
ATOM 733 C C . THR A 1 96 ? 4.040 -2.885 3.127 1.00 97.56 96 THR A C 1
ATOM 735 O O . THR A 1 96 ? 3.358 -2.402 2.226 1.00 97.56 96 THR A O 1
ATOM 738 N N . ALA A 1 97 ? 5.324 -3.184 3.002 1.00 95.62 97 ALA A N 1
ATOM 739 C CA . ALA A 1 97 ? 6.087 -3.153 1.765 1.00 95.62 97 ALA A CA 1
ATOM 740 C C . ALA A 1 97 ? 7.141 -4.261 1.857 1.00 95.62 97 ALA A C 1
ATOM 742 O O . ALA A 1 97 ? 7.496 -4.665 2.968 1.00 95.62 97 ALA A O 1
ATOM 743 N N . HIS A 1 98 ? 7.609 -4.764 0.717 1.00 95.12 98 HIS A N 1
ATOM 744 C CA . HIS A 1 98 ? 8.703 -5.733 0.711 1.00 95.12 98 HIS A CA 1
ATOM 745 C C . HIS A 1 98 ? 9.994 -5.066 1.197 1.00 95.12 98 HIS A C 1
ATOM 747 O O . HIS A 1 98 ? 10.597 -5.546 2.152 1.00 95.12 98 HIS A O 1
ATOM 753 N N . ASP A 1 99 ? 10.282 -3.876 0.656 1.00 88.12 99 ASP A N 1
ATOM 754 C CA . ASP A 1 99 ? 11.386 -3.025 1.084 1.00 88.12 99 ASP A CA 1
ATOM 755 C C . ASP A 1 99 ? 10.872 -1.657 1.531 1.00 88.12 99 ASP A C 1
ATOM 757 O O . ASP A 1 99 ? 10.201 -0.939 0.791 1.00 88.12 99 ASP A O 1
ATOM 761 N N . ILE A 1 100 ? 11.189 -1.295 2.774 1.00 80.88 100 ILE A N 1
ATOM 762 C CA . ILE A 1 100 ? 10.884 0.029 3.346 1.00 80.88 100 ILE A CA 1
ATOM 763 C C . ILE A 1 100 ? 12.134 0.913 3.323 1.00 80.88 100 ILE A C 1
ATOM 765 O O . ILE A 1 100 ? 12.058 2.116 3.085 1.00 80.88 100 ILE A O 1
ATOM 769 N N . VAL A 1 101 ? 13.292 0.302 3.570 1.00 77.06 101 VAL A N 1
ATOM 770 C CA . VAL A 1 101 ? 14.610 0.925 3.478 1.00 77.06 101 VAL A CA 1
ATOM 771 C C . VAL A 1 101 ? 15.437 0.008 2.591 1.00 77.06 101 VAL A C 1
ATOM 773 O O . VAL A 1 101 ? 15.853 -1.059 3.036 1.00 77.06 101 VAL A O 1
ATOM 776 N N . ALA A 1 102 ? 15.600 0.389 1.326 1.00 64.25 102 ALA A N 1
ATOM 777 C CA . ALA A 1 102 ? 16.323 -0.425 0.359 1.00 64.25 102 ALA A CA 1
ATOM 778 C C . ALA A 1 102 ? 17.842 -0.202 0.491 1.00 64.25 102 ALA A C 1
ATOM 780 O O . ALA A 1 102 ? 18.275 0.941 0.683 1.00 64.25 102 ALA A O 1
ATOM 781 N N . PRO A 1 103 ? 18.664 -1.260 0.400 1.00 64.12 103 PRO A N 1
ATOM 782 C CA . PRO A 1 103 ? 20.107 -1.114 0.273 1.00 64.12 103 PRO A CA 1
ATOM 783 C C . PRO A 1 103 ? 20.489 -0.519 -1.095 1.00 64.12 103 PRO A C 1
ATOM 785 O O . PRO A 1 103 ? 19.765 -0.657 -2.074 1.00 64.12 103 PRO A O 1
ATOM 788 N N . GLU A 1 104 ? 21.661 0.115 -1.186 1.00 67.75 104 GLU A N 1
ATOM 789 C CA . GLU A 1 104 ? 22.176 0.671 -2.454 1.00 67.75 104 GLU A CA 1
ATOM 790 C C . GLU A 1 104 ? 22.697 -0.398 -3.440 1.00 67.75 104 GLU A C 1
ATOM 792 O O . GLU A 1 104 ? 23.129 -0.059 -4.541 1.00 67.75 104 GLU A O 1
ATOM 797 N N . TYR A 1 105 ? 22.703 -1.681 -3.059 1.00 65.56 105 TYR A N 1
ATOM 798 C CA . TYR A 1 105 ? 23.174 -2.782 -3.905 1.00 65.56 105 TYR A CA 1
ATOM 799 C C . TYR A 1 105 ? 22.014 -3.598 -4.482 1.00 65.56 105 TYR A C 1
ATOM 801 O O . TYR A 1 105 ? 20.940 -3.667 -3.893 1.00 65.56 105 TYR A O 1
ATOM 809 N N . ASP A 1 106 ? 22.257 -4.223 -5.638 1.00 64.75 106 ASP A N 1
ATOM 810 C CA . ASP A 1 106 ? 21.252 -5.004 -6.360 1.00 64.75 106 ASP A CA 1
ATOM 811 C C . ASP A 1 106 ? 20.948 -6.330 -5.642 1.00 64.75 106 ASP A C 1
ATOM 813 O O . ASP A 1 106 ? 21.840 -7.155 -5.438 1.00 64.75 106 ASP A O 1
ATOM 817 N N . ASP A 1 107 ? 19.690 -6.516 -5.249 1.00 64.88 107 ASP A N 1
ATOM 818 C CA . ASP A 1 107 ? 19.164 -7.632 -4.456 1.00 64.88 107 ASP A CA 1
ATOM 819 C C . ASP A 1 107 ? 18.363 -8.644 -5.298 1.00 64.88 107 ASP A C 1
ATOM 821 O O . ASP A 1 107 ? 17.574 -9.435 -4.774 1.00 64.88 107 ASP A O 1
ATOM 825 N 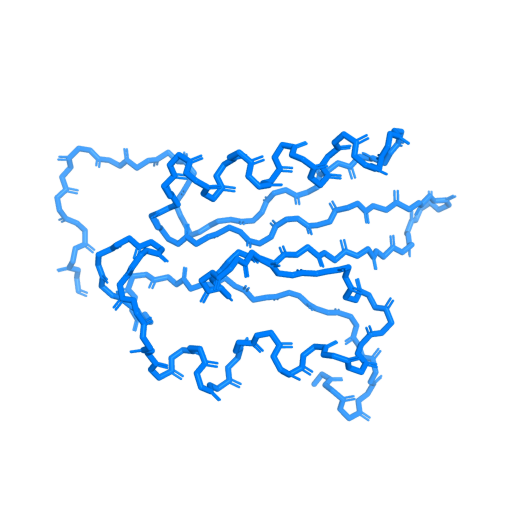N . ASN A 1 108 ? 18.600 -8.651 -6.613 1.00 58.50 108 ASN A N 1
ATOM 826 C CA . ASN A 1 108 ? 18.115 -9.673 -7.540 1.00 58.50 108 ASN A CA 1
ATOM 827 C C . ASN A 1 108 ? 18.821 -11.023 -7.280 1.00 58.50 108 ASN A C 1
ATOM 829 O O . ASN A 1 108 ? 19.712 -11.423 -8.035 1.00 58.50 108 ASN A O 1
ATOM 833 N N . VAL A 1 109 ? 18.459 -11.706 -6.191 1.00 55.75 109 VAL A N 1
ATOM 834 C CA . VAL A 1 109 ? 18.838 -13.106 -5.912 1.00 55.75 109 VAL A CA 1
ATOM 835 C C . VAL A 1 109 ? 17.925 -14.108 -6.608 1.00 55.75 109 VAL A C 1
ATOM 837 O O . VAL A 1 109 ? 16.699 -13.872 -6.683 1.00 55.75 109 VAL A O 1
#

Radius of gyration: 14.04 Å; chains: 1; bounding box: 39×31×36 Å

Sequence (109 aa):
LDAKGAAYSVVAGNHDVTGDDTRGDTPYLRTVGPRRFTRAKSFVGADRTGYNTAHVFRAAGRSWLVLALDWRTTEQGFAWADGIIKAHPGMPVILTAHDIVAPEYDDNV

Foldseek 3Di:
DVVVLDDDADEDALVFDDDELVRADGPCCVPRFPVSCPPRPQWPDADPSRRWTWGWDDDPNDIAIEIHAYQHYDPSSVVVVVVVPVVDPPHHYDYDYNDPDDDPDDPND

pLDDT: mean 93.37, std 9.29, range [55.75, 98.81]

Secondary structure (DSSP, 8-state):
-GGGT--------TTT--S-TTS---HHHHHHSGGGGTT-TTEEEE-SSSSSEEEEEEETTEEEEEEE--TT--HHHHHHHHHHHHHSTT--EEEE-S-SS--SS----